Protein AF-A0A9D1EXT9-F1 (afdb_monomer_lite)

Foldseek 3Di:
DDDPVNVVVVLVVQCVVDVQQVQWDWDDDPQKIWTHGPPDPDIDIDGD

Secondary structure (DSSP, 8-state):
---HHHHHHHHHHHHHH-GGGGG-EEEEETTEEEEE-TT-S--EEEE-

Radius of gyration: 10.54 Å; chains: 1; bounding box: 28×16×23 Å

Sequence (48 aa):
MANLEELIGVLTEVQNLDPENKNADVRIYNKYILITRPDQEDGYFIKL

Organism: NCBI:txid2840935

Structure (mmCIF, N/CA/C/O backbone):
data_AF-A0A9D1EXT9-F1
#
_entry.id   AF-A0A9D1EXT9-F1
#
loop_
_atom_site.group_PDB
_atom_site.id
_atom_site.type_symbol
_atom_site.label_atom_id
_atom_site.label_alt_id
_atom_site.label_comp_id
_atom_site.label_asym_id
_atom_site.label_entity_id
_atom_site.label_seq_id
_atom_site.pdbx_PDB_ins_code
_atom_site.Cartn_x
_atom_site.Cartn_y
_atom_site.Cartn_z
_atom_site.occupancy
_atom_site.B_iso_or_equiv
_atom_site.auth_seq_id
_atom_site.auth_comp_id
_atom_site.auth_asym_id
_atom_site.auth_atom_id
_atom_site.pdbx_PDB_model_num
ATOM 1 N N . MET A 1 1 ? -16.767 0.383 8.342 1.00 62.66 1 MET A N 1
ATOM 2 C CA . MET A 1 1 ? -16.720 1.512 7.393 1.00 62.66 1 MET A CA 1
ATOM 3 C C . MET A 1 1 ? -15.550 2.331 7.879 1.00 62.66 1 MET A C 1
ATOM 5 O O . MET A 1 1 ? -15.691 2.924 8.939 1.00 62.66 1 MET A O 1
ATOM 9 N N . ALA A 1 2 ? -14.390 2.201 7.234 1.00 68.31 2 ALA A N 1
ATOM 10 C CA . ALA A 1 2 ? -13.172 2.834 7.727 1.00 68.31 2 ALA A CA 1
ATOM 11 C C . ALA A 1 2 ? -13.347 4.353 7.759 1.00 68.31 2 ALA A C 1
ATOM 13 O O . ALA A 1 2 ? -13.864 4.945 6.804 1.00 68.31 2 ALA A O 1
ATOM 14 N N . ASN A 1 3 ? -12.968 4.970 8.871 1.00 85.19 3 ASN A N 1
ATOM 15 C CA . ASN A 1 3 ? -12.943 6.420 8.979 1.00 85.19 3 ASN A CA 1
ATOM 16 C C . ASN A 1 3 ? -11.648 6.982 8.357 1.00 85.19 3 ASN A C 1
ATOM 18 O O . ASN A 1 3 ? -10.745 6.245 7.955 1.00 85.19 3 ASN A O 1
ATOM 22 N N . LEU A 1 4 ? -11.571 8.308 8.235 1.00 84.38 4 LEU A N 1
ATOM 23 C CA . LEU A 1 4 ? -10.420 8.970 7.619 1.00 84.38 4 LEU A CA 1
ATOM 24 C C . LEU A 1 4 ? -9.109 8.712 8.386 1.00 84.38 4 LEU A C 1
ATOM 26 O O . LEU A 1 4 ? -8.063 8.584 7.757 1.00 84.38 4 LEU A O 1
ATOM 30 N N . GLU A 1 5 ? -9.156 8.608 9.716 1.00 89.25 5 GLU A N 1
ATOM 31 C CA . GLU A 1 5 ? -7.970 8.347 10.543 1.00 89.25 5 GLU A CA 1
ATOM 32 C C . GLU A 1 5 ? -7.425 6.935 10.309 1.00 89.25 5 GLU A C 1
ATOM 34 O O . GLU A 1 5 ? -6.224 6.766 10.106 1.00 89.25 5 GLU A O 1
ATOM 39 N N . GLU A 1 6 ? -8.304 5.933 10.251 1.00 85.25 6 GLU A N 1
ATOM 40 C CA . GLU A 1 6 ? -7.943 4.547 9.935 1.00 85.25 6 GLU A CA 1
ATOM 41 C C . GLU A 1 6 ? -7.326 4.442 8.536 1.00 85.25 6 GLU A C 1
ATOM 43 O O . GLU A 1 6 ? -6.298 3.790 8.359 1.00 85.25 6 GLU A O 1
ATOM 48 N N . LEU A 1 7 ? -7.903 5.132 7.545 1.00 85.31 7 LEU A N 1
ATOM 49 C CA . LEU A 1 7 ? -7.365 5.166 6.184 1.00 85.31 7 LEU A CA 1
ATOM 50 C C . LEU A 1 7 ? -5.959 5.785 6.142 1.00 85.31 7 LEU A C 1
ATOM 52 O O . LEU A 1 7 ? -5.066 5.237 5.497 1.00 85.31 7 LEU A O 1
ATOM 56 N N . ILE A 1 8 ? -5.749 6.908 6.833 1.00 88.06 8 ILE A N 1
ATOM 57 C CA . ILE A 1 8 ? -4.434 7.558 6.921 1.00 88.06 8 ILE A CA 1
ATOM 58 C C . ILE A 1 8 ? -3.424 6.633 7.606 1.00 88.06 8 ILE A C 1
ATOM 60 O O . ILE A 1 8 ? -2.289 6.528 7.135 1.00 88.06 8 ILE A O 1
ATOM 64 N N . GLY A 1 9 ? -3.829 5.936 8.671 1.00 89.62 9 GLY A N 1
ATOM 65 C CA . GLY A 1 9 ? -2.992 4.956 9.362 1.00 89.62 9 GLY A CA 1
ATOM 66 C C . GLY A 1 9 ? -2.518 3.850 8.423 1.00 89.62 9 GLY A C 1
ATOM 67 O O . GLY A 1 9 ? -1.314 3.663 8.258 1.00 89.62 9 GLY A O 1
ATOM 68 N N . VAL A 1 10 ? -3.449 3.199 7.722 1.00 87.12 10 VAL A N 1
ATOM 69 C CA . VAL A 1 10 ? -3.141 2.121 6.766 1.00 8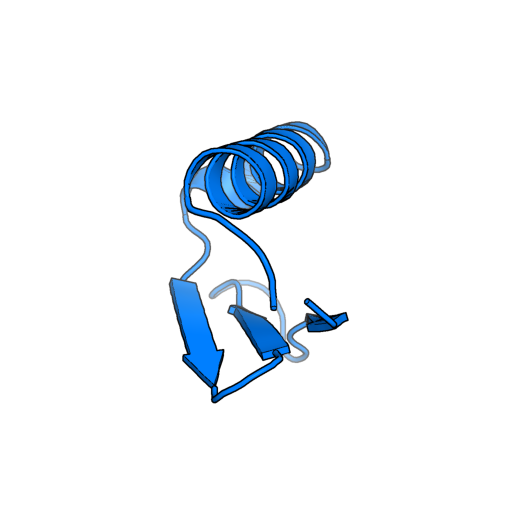7.12 10 VAL A CA 1
ATOM 70 C C . VAL A 1 10 ? -2.203 2.598 5.655 1.00 87.12 10 VAL A C 1
ATOM 72 O O . VAL A 1 10 ? -1.228 1.922 5.336 1.00 87.12 10 VAL A O 1
ATOM 75 N N . LEU A 1 11 ? -2.448 3.774 5.070 1.00 87.00 11 LEU A N 1
ATOM 76 C CA . LEU A 1 11 ? -1.581 4.313 4.016 1.00 87.00 11 LEU A CA 1
ATOM 77 C C . LEU A 1 11 ? -0.181 4.665 4.539 1.00 87.00 11 LEU A C 1
ATOM 79 O O . LEU A 1 11 ? 0.805 4.450 3.836 1.00 87.00 11 LEU A O 1
ATOM 83 N N . THR A 1 12 ? -0.084 5.160 5.774 1.00 89.31 12 THR A N 1
ATOM 84 C CA . THR A 1 12 ? 1.198 5.462 6.427 1.00 89.31 12 THR A CA 1
ATOM 85 C C . THR A 1 12 ? 1.992 4.186 6.698 1.00 89.31 12 THR A C 1
ATOM 87 O O . THR A 1 12 ? 3.192 4.139 6.431 1.00 89.31 12 THR A O 1
ATOM 90 N N . GLU A 1 13 ? 1.337 3.134 7.191 1.00 88.19 13 GLU A N 1
ATOM 91 C CA . GLU A 1 13 ? 1.963 1.823 7.378 1.00 88.19 13 GLU A CA 1
ATOM 92 C C . GLU A 1 13 ? 2.502 1.283 6.055 1.00 88.19 13 GLU A C 1
ATOM 94 O O . GLU A 1 13 ? 3.672 0.909 5.986 1.00 88.19 13 GLU A O 1
ATOM 99 N N . VAL A 1 14 ? 1.707 1.332 4.983 1.00 85.38 14 VAL A N 1
ATOM 100 C CA . VAL A 1 14 ? 2.150 0.879 3.660 1.00 85.38 14 VAL A CA 1
ATOM 101 C C . VAL A 1 14 ? 3.362 1.663 3.162 1.00 85.38 14 VAL A C 1
ATOM 103 O O . VAL A 1 14 ? 4.323 1.054 2.693 1.00 85.38 14 VAL A O 1
ATOM 106 N N . GLN A 1 15 ? 3.370 2.990 3.294 1.00 85.00 15 GLN A N 1
ATOM 107 C CA . GLN A 1 15 ? 4.529 3.800 2.904 1.00 85.00 15 GLN A CA 1
ATOM 108 C C . GLN A 1 15 ? 5.807 3.435 3.672 1.00 85.00 15 GLN A C 1
ATOM 110 O O . GLN A 1 15 ? 6.902 3.602 3.140 1.00 85.00 15 GLN A O 1
ATOM 115 N N . ASN A 1 16 ? 5.681 2.936 4.903 1.00 87.62 16 ASN A N 1
ATOM 116 C CA . ASN A 1 16 ? 6.818 2.536 5.730 1.00 87.62 16 ASN A CA 1
ATOM 117 C C . ASN A 1 16 ? 7.291 1.096 5.480 1.00 87.62 16 ASN A C 1
ATOM 119 O O . ASN A 1 16 ? 8.408 0.766 5.875 1.00 87.62 16 ASN A O 1
ATOM 123 N N . LEU A 1 17 ? 6.480 0.245 4.841 1.00 85.38 17 LEU A N 1
ATOM 124 C CA . LEU A 1 17 ? 6.860 -1.139 4.531 1.00 85.38 17 LEU A CA 1
ATOM 125 C C . LEU A 1 17 ? 7.962 -1.226 3.470 1.00 85.38 17 LEU A C 1
ATOM 127 O O . LEU A 1 17 ? 8.785 -2.136 3.526 1.00 85.38 17 LEU A O 1
ATOM 131 N N . ASP A 1 18 ? 7.977 -0.295 2.517 1.00 82.25 18 ASP A N 1
ATOM 132 C CA . ASP A 1 18 ? 8.950 -0.277 1.429 1.00 82.25 18 ASP A CA 1
ATOM 133 C C . ASP A 1 18 ? 9.233 1.176 1.002 1.00 82.25 18 ASP A C 1
ATOM 135 O O . ASP A 1 18 ? 8.288 1.912 0.701 1.00 82.25 18 ASP A O 1
ATOM 139 N N . PRO A 1 19 ? 10.504 1.619 0.949 1.00 83.31 19 PRO A N 1
ATOM 140 C CA . PRO A 1 19 ? 10.865 2.946 0.457 1.00 83.31 19 PRO A CA 1
ATOM 141 C C . PRO A 1 19 ? 10.298 3.282 -0.929 1.00 83.31 19 PRO A C 1
ATOM 143 O O 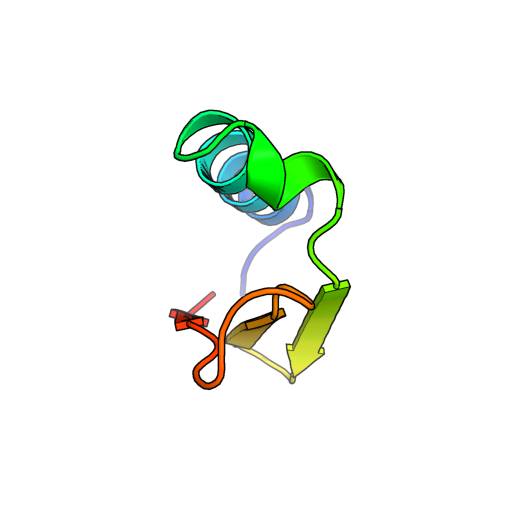. PRO A 1 19 ? 10.020 4.455 -1.196 1.00 83.31 19 PRO A O 1
ATOM 146 N N . GLU A 1 20 ? 10.108 2.286 -1.797 1.00 82.75 20 GLU A N 1
ATOM 147 C CA . GLU A 1 20 ? 9.561 2.473 -3.143 1.00 82.75 20 GLU A CA 1
ATOM 148 C C . GLU A 1 20 ? 8.045 2.710 -3.143 1.00 82.75 20 GLU A C 1
ATOM 150 O O . GLU A 1 20 ? 7.523 3.328 -4.073 1.00 82.75 20 GLU A O 1
ATOM 155 N N . ASN A 1 21 ? 7.333 2.361 -2.061 1.00 83.62 21 ASN A N 1
ATOM 156 C CA . ASN A 1 21 ? 5.899 2.651 -1.920 1.00 83.62 21 ASN A CA 1
ATOM 157 C C . ASN A 1 21 ? 5.590 4.156 -1.889 1.00 83.62 21 ASN A C 1
ATOM 159 O O . ASN A 1 21 ? 4.442 4.551 -2.085 1.00 83.62 21 ASN A O 1
ATOM 163 N N . LYS A 1 22 ? 6.594 5.021 -1.697 1.00 83.25 22 LYS A N 1
ATOM 164 C CA . LYS A 1 22 ? 6.444 6.479 -1.847 1.00 83.25 22 LYS A CA 1
ATOM 165 C C . LYS A 1 22 ? 6.016 6.899 -3.253 1.00 83.25 22 LYS A C 1
ATOM 167 O O . LYS A 1 22 ? 5.435 7.969 -3.404 1.00 83.25 22 LYS A O 1
ATOM 172 N N . ASN A 1 23 ? 6.295 6.062 -4.250 1.00 85.75 23 ASN A N 1
ATOM 173 C CA . ASN A 1 23 ? 5.904 6.268 -5.641 1.00 85.75 23 ASN A CA 1
ATOM 174 C C . ASN A 1 23 ? 4.737 5.356 -6.057 1.00 85.75 23 ASN A C 1
ATOM 176 O O . ASN A 1 23 ? 4.458 5.234 -7.247 1.00 85.75 23 ASN A O 1
ATOM 180 N N . ALA A 1 24 ? 4.085 4.683 -5.103 1.00 85.56 24 ALA A N 1
ATOM 181 C CA . ALA A 1 24 ? 2.963 3.809 -5.401 1.00 85.56 24 ALA A CA 1
ATOM 182 C C . ALA A 1 24 ? 1.700 4.614 -5.734 1.00 85.56 24 ALA A C 1
ATOM 184 O O . ALA A 1 24 ? 1.352 5.584 -5.058 1.00 85.56 24 ALA A O 1
ATOM 185 N N . ASP A 1 25 ? 0.971 4.146 -6.739 1.00 87.81 25 ASP A N 1
ATOM 186 C CA . ASP A 1 25 ? -0.373 4.602 -7.050 1.00 87.81 25 ASP A CA 1
ATOM 187 C C . ASP A 1 25 ? -1.376 3.951 -6.097 1.00 87.81 25 ASP A C 1
ATOM 189 O O . ASP A 1 25 ? -1.414 2.728 -5.941 1.00 87.81 25 ASP A O 1
ATOM 193 N N . VAL A 1 26 ? -2.231 4.776 -5.495 1.00 86.25 26 VAL A N 1
ATOM 194 C CA . VAL A 1 26 ? -3.259 4.341 -4.546 1.00 86.25 26 VAL A CA 1
ATOM 195 C C . VAL A 1 26 ? -4.638 4.586 -5.147 1.00 86.25 26 VAL A C 1
ATOM 197 O O . VAL A 1 26 ? -4.988 5.712 -5.501 1.00 86.25 26 VAL A O 1
ATOM 200 N N . ARG A 1 27 ? -5.461 3.537 -5.233 1.00 86.19 27 ARG A N 1
ATOM 201 C CA . ARG A 1 27 ? -6.848 3.617 -5.713 1.00 86.19 27 ARG A CA 1
ATOM 202 C C . ARG A 1 27 ? -7.804 3.023 -4.693 1.00 86.19 27 ARG A C 1
ATOM 204 O O . ARG A 1 27 ? -7.600 1.912 -4.219 1.00 86.19 27 ARG A O 1
ATOM 211 N N . ILE A 1 28 ? -8.877 3.743 -4.385 1.00 83.56 28 ILE A N 1
ATOM 212 C CA . ILE A 1 28 ? -9.882 3.302 -3.413 1.00 83.56 28 ILE A CA 1
ATOM 213 C C . ILE A 1 28 ? -11.107 2.780 -4.168 1.00 83.56 28 ILE A C 1
ATOM 215 O O . ILE A 1 28 ? -11.763 3.515 -4.904 1.00 83.56 28 ILE A O 1
ATOM 219 N N . TYR A 1 29 ? -11.427 1.507 -3.961 1.00 83.06 29 TYR A N 1
ATOM 220 C CA . TYR A 1 29 ? -12.573 0.811 -4.535 1.00 83.06 29 TYR A CA 1
ATOM 221 C C . TYR A 1 29 ? -13.505 0.321 -3.425 1.00 83.06 29 TYR A C 1
ATOM 223 O O . TYR A 1 29 ? -13.361 -0.790 -2.914 1.00 83.06 29 TYR A O 1
ATOM 231 N N . ASN A 1 30 ? -14.509 1.130 -3.077 1.00 83.00 30 ASN A N 1
ATOM 232 C CA . ASN A 1 30 ? -15.504 0.823 -2.043 1.00 83.00 30 ASN A CA 1
ATOM 233 C C . ASN A 1 30 ? -14.855 0.497 -0.679 1.00 83.00 30 ASN A C 1
ATOM 235 O O . ASN A 1 30 ? -14.514 1.406 0.068 1.00 83.00 30 ASN A O 1
ATOM 239 N N . LYS A 1 31 ? -14.639 -0.790 -0.383 1.00 82.88 31 LYS A N 1
ATOM 240 C CA . LYS A 1 31 ? -13.997 -1.292 0.844 1.00 82.88 31 LYS A CA 1
ATOM 241 C C . LYS A 1 31 ? -12.569 -1.796 0.618 1.00 82.88 31 LYS A C 1
ATOM 243 O O . LYS A 1 31 ? -12.069 -2.576 1.417 1.00 82.88 31 LYS A O 1
ATOM 248 N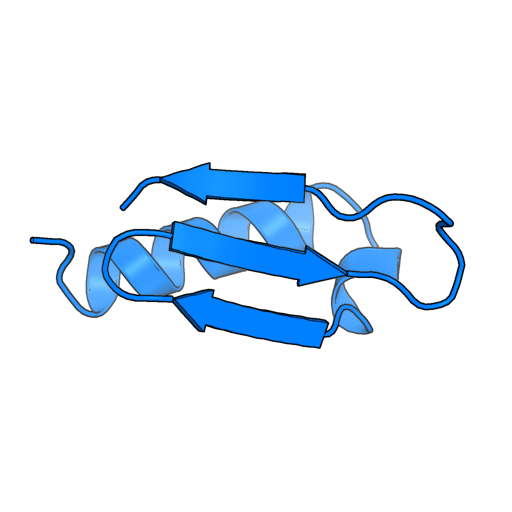 N . TYR A 1 32 ? -11.950 -1.443 -0.502 1.00 83.38 32 TYR A N 1
ATOM 249 C CA . TYR A 1 32 ? -10.614 -1.902 -0.862 1.00 83.38 32 TYR A CA 1
ATOM 250 C C . TYR A 1 32 ? -9.714 -0.726 -1.218 1.00 83.38 32 TYR A C 1
ATOM 252 O O . TYR A 1 32 ? -10.147 0.208 -1.889 1.00 83.38 32 TYR A O 1
ATOM 260 N N . ILE A 1 33 ? -8.455 -0.809 -0.812 1.00 86.50 33 ILE A N 1
ATOM 261 C CA . ILE A 1 33 ? -7.365 0.027 -1.299 1.00 86.50 33 ILE A CA 1
ATOM 262 C C . ILE A 1 33 ? -6.511 -0.859 -2.195 1.00 86.50 33 ILE A C 1
ATOM 264 O O . ILE A 1 33 ? -6.025 -1.898 -1.754 1.00 86.50 33 ILE A O 1
ATOM 268 N N . LEU A 1 34 ? -6.360 -0.461 -3.450 1.00 86.56 34 LEU A N 1
ATOM 269 C CA . LEU A 1 34 ? -5.426 -1.056 -4.391 1.00 86.56 34 LEU A CA 1
ATOM 270 C C . LEU A 1 34 ? -4.167 -0.199 -4.418 1.00 86.56 34 LEU A C 1
ATOM 272 O O . LEU A 1 34 ? -4.261 1.017 -4.602 1.00 86.56 34 LEU A O 1
ATOM 276 N N . ILE A 1 35 ? -3.020 -0.844 -4.252 1.00 86.06 35 ILE A N 1
ATOM 277 C CA . ILE A 1 35 ? -1.718 -0.190 -4.258 1.00 86.06 35 ILE A CA 1
ATOM 278 C C . ILE A 1 35 ? -0.875 -0.855 -5.338 1.00 86.06 35 ILE A C 1
ATOM 280 O O . ILE A 1 35 ? -0.650 -2.066 -5.309 1.00 86.06 35 ILE A O 1
ATOM 284 N N . THR A 1 36 ? -0.471 -0.064 -6.325 1.00 87.12 36 THR A N 1
ATOM 285 C CA . THR A 1 36 ? 0.306 -0.517 -7.48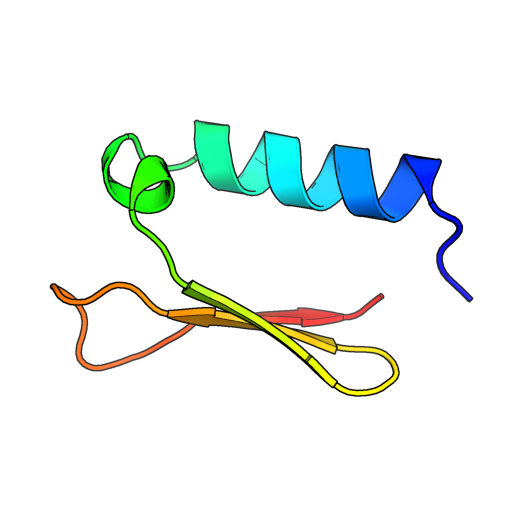3 1.00 87.12 36 THR A CA 1
ATOM 286 C C . THR A 1 36 ? 1.584 0.285 -7.581 1.00 87.12 36 THR A C 1
ATOM 288 O O . THR A 1 36 ? 1.556 1.509 -7.471 1.00 87.12 36 THR A O 1
ATOM 291 N N . ARG A 1 37 ? 2.699 -0.394 -7.825 1.00 83.50 37 ARG A N 1
ATOM 292 C CA . ARG A 1 37 ? 3.988 0.242 -8.067 1.00 83.50 37 ARG A CA 1
ATOM 293 C C . ARG A 1 37 ? 4.403 0.062 -9.527 1.00 83.50 37 ARG A C 1
ATOM 295 O O . ARG A 1 37 ? 4.116 -0.990 -10.091 1.00 83.50 37 ARG A O 1
ATOM 302 N N . PRO A 1 38 ? 5.063 1.053 -10.145 1.00 78.50 38 PRO A N 1
ATOM 303 C CA . PRO A 1 38 ? 5.470 0.969 -11.548 1.00 78.50 38 PRO A CA 1
ATOM 304 C C . PRO A 1 38 ? 6.519 -0.124 -11.818 1.00 78.50 38 PRO A C 1
ATOM 306 O O . PRO A 1 38 ? 6.636 -0.590 -12.946 1.00 78.50 38 PRO A O 1
ATOM 309 N N . ASP A 1 39 ? 7.271 -0.530 -10.797 1.00 80.12 39 ASP A N 1
ATOM 310 C CA . ASP A 1 39 ? 8.303 -1.572 -10.821 1.00 80.12 39 ASP A CA 1
ATOM 311 C C . ASP A 1 39 ? 7.772 -2.995 -10.555 1.00 80.12 39 ASP A C 1
ATOM 313 O O . ASP A 1 39 ? 8.544 -3.952 -10.631 1.00 80.12 39 ASP A O 1
ATOM 317 N N . GLN A 1 40 ? 6.469 -3.167 -10.290 1.00 72.69 40 GLN A N 1
ATOM 318 C CA . GLN A 1 40 ? 5.864 -4.474 -10.013 1.00 72.69 40 GLN A CA 1
ATOM 319 C C . GLN A 1 40 ? 4.776 -4.832 -11.033 1.00 72.69 40 GLN A C 1
ATOM 321 O O . GLN A 1 40 ? 3.910 -4.017 -11.341 1.00 72.69 40 GLN A O 1
ATOM 326 N N . GLU A 1 41 ? 4.793 -6.076 -11.528 1.00 71.81 41 GLU A N 1
ATOM 327 C CA . GLU A 1 41 ? 3.702 -6.613 -12.363 1.00 71.81 41 GLU A CA 1
ATOM 328 C C . GLU A 1 41 ? 2.395 -6.771 -11.569 1.00 71.81 41 GLU A C 1
ATOM 330 O O . GLU A 1 41 ? 1.312 -6.595 -12.128 1.00 71.81 41 GLU A O 1
ATOM 335 N N . ASP A 1 42 ? 2.498 -7.032 -10.262 1.00 73.00 42 ASP A N 1
ATOM 336 C CA . ASP A 1 42 ? 1.360 -7.263 -9.377 1.00 73.00 42 ASP A CA 1
ATOM 337 C C . ASP A 1 42 ? 1.206 -6.147 -8.333 1.00 73.00 42 ASP A C 1
ATOM 339 O O . ASP A 1 42 ? 2.156 -5.750 -7.656 1.00 73.00 42 ASP A O 1
ATOM 343 N N . GLY A 1 43 ? -0.029 -5.668 -8.166 1.00 76.69 43 GLY A N 1
ATOM 344 C CA . GLY A 1 43 ? -0.428 -4.808 -7.050 1.00 76.69 43 GLY A CA 1
ATOM 345 C C . GLY A 1 43 ? -0.991 -5.615 -5.880 1.00 76.69 43 GLY A C 1
ATOM 346 O O . GLY A 1 43 ? -1.460 -6.740 -6.049 1.00 76.69 43 GLY A O 1
ATOM 347 N N . TYR A 1 44 ? -1.015 -5.023 -4.689 1.00 78.56 44 TYR A N 1
ATOM 348 C CA . TYR A 1 44 ? -1.620 -5.633 -3.501 1.00 78.56 44 TYR A CA 1
ATOM 349 C C . TYR A 1 44 ? -2.876 -4.877 -3.055 1.00 78.56 44 TYR A C 1
ATOM 351 O O . TYR A 1 44 ? -3.025 -3.672 -3.274 1.00 78.56 44 TYR A O 1
ATOM 359 N N . PHE A 1 45 ? -3.817 -5.614 -2.455 1.00 79.62 45 PHE A N 1
ATOM 360 C CA . PHE A 1 45 ? -5.112 -5.099 -2.009 1.00 79.62 45 PHE A CA 1
ATOM 361 C C . PHE A 1 45 ? -5.241 -5.149 -0.487 1.00 79.62 45 PHE A C 1
ATOM 363 O O . PHE A 1 45 ? -4.973 -6.169 0.146 1.00 79.62 45 PHE A O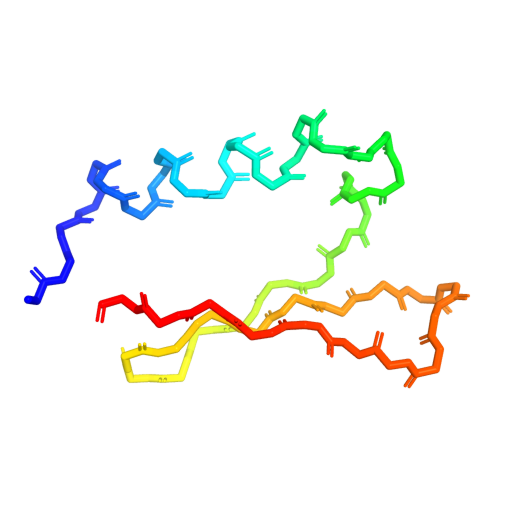 1
ATOM 370 N N . ILE A 1 46 ? -5.729 -4.058 0.097 1.00 81.50 46 ILE A N 1
ATOM 371 C CA . ILE A 1 46 ? -6.048 -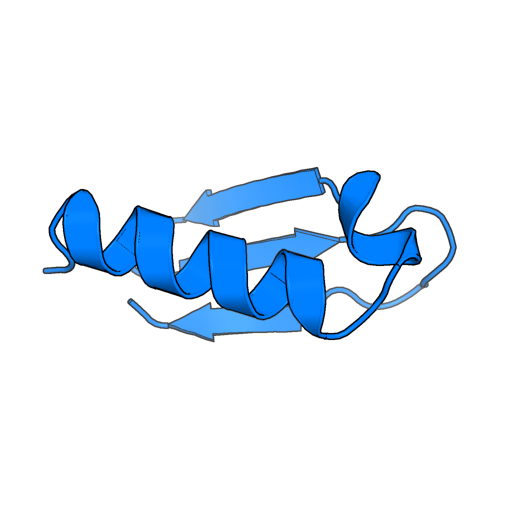3.962 1.523 1.00 81.50 46 ILE A CA 1
ATOM 372 C C . ILE A 1 46 ? -7.552 -3.778 1.661 1.00 81.50 46 ILE A C 1
ATOM 374 O O . ILE A 1 46 ? -8.146 -2.948 0.976 1.00 81.50 46 ILE A O 1
ATOM 378 N N . LYS A 1 47 ? -8.185 -4.569 2.527 1.00 80.62 47 LYS A N 1
ATOM 379 C CA . LYS A 1 47 ? -9.612 -4.443 2.828 1.00 80.62 47 LYS A CA 1
ATOM 380 C C . LYS A 1 47 ? -9.807 -3.492 4.014 1.00 80.62 47 LYS A C 1
ATOM 382 O O . LYS A 1 47 ? -9.229 -3.729 5.069 1.00 80.62 47 LYS A O 1
ATOM 387 N N . LEU A 1 48 ? -10.632 -2.469 3.807 1.00 73.50 48 LEU A N 1
ATOM 388 C CA . LEU A 1 48 ? -11.118 -1.492 4.787 1.00 73.50 48 LEU A CA 1
ATOM 389 C C . LEU A 1 48 ? -12.331 -2.001 5.584 1.00 73.50 48 LEU A C 1
ATOM 391 O O . LEU A 1 48 ? -13.061 -2.897 5.083 1.00 73.50 48 LEU A O 1
#

pLDDT: mean 82.75, std 5.64, range [62.66, 89.62]